Protein AF-A0A8J4DFP3-F1 (afdb_monomer_lite)

Organism: NCBI:txid487172

Foldseek 3Di:
DDPVCVVVVVPDPCPPVQPDWDDDPNKIKTWDWDDDPDPDIDIAMDMDDDCRVVRRVVVVVVVVVCVVPPDPDDDDDDDDPPDDPVNVD

Secondary structure (DSSP, 8-state):
--HHHHHTTTTS---TTTT-EEEETTEEEEEEEEEETTTEEEEEEEEESTTHHHHHHHHHHHHHHHHHHS-SS---PPPPTT--GGG--

Structure (mmCIF, N/CA/C/O backbone):
data_AF-A0A8J4DFP3-F1
#
_entry.id   AF-A0A8J4DFP3-F1
#
loop_
_atom_site.group_PDB
_atom_site.id
_atom_site.type_symbol
_atom_site.label_atom_id
_atom_site.label_alt_id
_atom_site.label_comp_id
_atom_site.label_asym_id
_atom_site.label_entity_id
_atom_site.label_seq_id
_atom_site.pdbx_PDB_ins_code
_atom_site.Cartn_x
_atom_site.Cartn_y
_atom_site.Cartn_z
_atom_site.occupancy
_atom_site.B_iso_or_equiv
_atom_site.auth_seq_id
_atom_site.auth_comp_id
_atom_site.auth_asym_id
_atom_site.auth_atom_id
_atom_site.pdbx_PDB_model_num
ATOM 1 N N . MET A 1 1 ? -12.302 19.515 -10.772 1.00 49.53 1 MET A N 1
ATOM 2 C CA . MET A 1 1 ? -11.507 19.127 -9.582 1.00 49.53 1 MET A CA 1
ATOM 3 C C . MET A 1 1 ? -11.175 20.398 -8.805 1.00 49.53 1 MET A C 1
ATOM 5 O O . MET A 1 1 ? -10.473 21.236 -9.354 1.00 49.53 1 MET A O 1
ATOM 9 N N . SER A 1 2 ? -11.749 20.593 -7.610 1.00 40.84 2 SER A N 1
ATOM 10 C CA . SER A 1 2 ? -11.593 21.833 -6.818 1.00 40.84 2 SER A CA 1
ATOM 11 C C . SER A 1 2 ? -10.206 21.932 -6.160 1.00 40.84 2 SER A C 1
ATOM 13 O O . SER A 1 2 ? -9.583 20.908 -5.868 1.00 40.84 2 SER A O 1
ATOM 15 N N . ALA A 1 3 ? -9.732 23.155 -5.904 1.00 52.31 3 ALA A N 1
ATOM 16 C CA . ALA A 1 3 ? -8.463 23.443 -5.230 1.00 52.31 3 ALA A CA 1
ATOM 17 C C . ALA A 1 3 ? -8.368 22.806 -3.827 1.00 52.31 3 ALA A C 1
ATOM 19 O O . ALA A 1 3 ? -7.280 22.400 -3.409 1.00 52.31 3 ALA A O 1
ATOM 20 N N . ASP A 1 4 ? -9.505 22.619 -3.154 1.00 49.16 4 ASP A N 1
ATOM 21 C CA . ASP A 1 4 ? -9.580 21.999 -1.826 1.00 49.16 4 ASP A CA 1
ATOM 22 C C . ASP A 1 4 ? -9.176 20.521 -1.839 1.00 49.16 4 ASP A C 1
ATOM 24 O O . ASP A 1 4 ? -8.456 20.062 -0.955 1.00 49.16 4 ASP A O 1
ATOM 28 N N . ALA A 1 5 ? -9.527 19.784 -2.899 1.00 44.44 5 ALA A N 1
ATOM 29 C CA . ALA A 1 5 ? -9.155 18.374 -3.045 1.00 44.44 5 ALA A CA 1
ATOM 30 C C . ALA A 1 5 ? -7.637 18.190 -3.221 1.00 44.44 5 ALA A C 1
ATOM 32 O O . ALA A 1 5 ? -7.066 17.185 -2.796 1.00 44.44 5 ALA A O 1
ATOM 33 N N . ARG A 1 6 ? -6.957 19.175 -3.824 1.00 45.59 6 ARG A N 1
ATOM 34 C CA . ARG A 1 6 ? -5.496 19.171 -3.981 1.00 45.59 6 ARG A CA 1
ATOM 35 C C . ARG A 1 6 ? -4.796 19.498 -2.661 1.00 45.59 6 ARG A C 1
ATOM 37 O O . ARG A 1 6 ? -3.795 18.866 -2.341 1.00 45.59 6 ARG A O 1
ATOM 44 N N . LYS A 1 7 ? -5.353 20.427 -1.876 1.00 46.50 7 LYS A N 1
ATOM 45 C CA . LYS A 1 7 ? -4.858 20.783 -0.536 1.00 46.50 7 LYS A CA 1
ATOM 46 C C . LYS A 1 7 ? -5.056 19.648 0.478 1.00 46.50 7 LYS A C 1
ATOM 48 O O . LYS A 1 7 ? -4.212 19.458 1.344 1.00 46.50 7 LYS A O 1
ATOM 53 N N . ALA A 1 8 ? -6.114 18.854 0.310 1.00 56.53 8 ALA A N 1
ATOM 54 C CA . ALA A 1 8 ? -6.396 17.655 1.099 1.00 56.53 8 ALA A CA 1
ATOM 55 C C . ALA A 1 8 ? -5.590 16.408 0.672 1.00 56.53 8 ALA A C 1
ATOM 57 O O . ALA A 1 8 ? -5.763 15.344 1.256 1.00 56.53 8 ALA A O 1
ATOM 58 N N . GLY A 1 9 ? -4.736 16.495 -0.359 1.00 46.59 9 GLY A N 1
ATOM 59 C CA . GLY A 1 9 ? -3.957 15.350 -0.857 1.00 46.59 9 GLY A CA 1
ATOM 60 C C . GLY A 1 9 ? -4.770 14.302 -1.633 1.00 46.59 9 GLY A C 1
ATOM 61 O O . GLY A 1 9 ? -4.212 13.303 -2.071 1.00 46.59 9 GLY A O 1
ATOM 62 N N . ILE A 1 10 ? -6.061 14.549 -1.869 1.00 51.09 10 ILE A N 1
ATOM 63 C CA . ILE A 1 10 ? -7.000 13.631 -2.540 1.00 51.09 10 ILE A CA 1
ATOM 64 C C . ILE A 1 10 ? -6.814 13.650 -4.075 1.00 51.09 10 ILE A C 1
ATOM 66 O O . ILE A 1 10 ? -7.305 12.782 -4.786 1.00 51.09 10 ILE A O 1
ATOM 70 N N . GLY A 1 11 ? -6.081 14.635 -4.610 1.00 45.06 11 GLY A N 1
ATOM 71 C CA . GLY A 1 11 ? -5.900 14.849 -6.052 1.00 45.06 11 GLY A CA 1
ATOM 72 C C . GLY A 1 11 ? -4.470 14.718 -6.581 1.00 45.06 11 GLY A C 1
ATOM 73 O O . GLY A 1 11 ? -4.211 15.147 -7.707 1.00 45.06 11 GLY A O 1
ATOM 74 N N . GLY A 1 12 ? -3.524 14.207 -5.790 1.00 48.22 12 GLY A N 1
ATOM 75 C CA . GLY A 1 12 ? -2.240 13.782 -6.344 1.00 48.22 12 GLY A CA 1
ATOM 76 C C . GLY A 1 12 ? -2.477 12.494 -7.118 1.00 48.22 12 GLY A C 1
ATOM 77 O O . GLY A 1 12 ? -3.075 11.588 -6.549 1.00 48.22 12 GLY A O 1
ATOM 78 N N . LEU A 1 13 ? -2.054 12.418 -8.389 1.00 48.66 13 LEU A N 1
ATOM 79 C CA . LEU A 1 13 ? -1.961 11.152 -9.130 1.00 48.66 13 LEU A CA 1
ATOM 80 C C . LEU A 1 13 ? -1.499 10.083 -8.145 1.00 48.66 13 LEU A C 1
ATOM 82 O O . LEU A 1 13 ? -0.379 10.197 -7.635 1.00 48.66 13 LEU A O 1
ATOM 86 N N . ALA A 1 14 ? -2.383 9.126 -7.831 1.00 54.84 14 ALA A N 1
ATOM 87 C CA . ALA A 1 14 ? -2.023 7.995 -6.997 1.00 54.84 14 ALA A CA 1
ATOM 88 C C . ALA A 1 14 ? -0.713 7.484 -7.579 1.00 54.84 14 ALA A C 1
ATOM 90 O O . ALA A 1 14 ? -0.629 7.216 -8.785 1.00 54.84 14 ALA A O 1
ATOM 91 N N . LEU A 1 15 ? 0.353 7.510 -6.775 1.00 61.03 15 LEU A N 1
ATOM 92 C CA . LEU A 1 15 ? 1.635 7.025 -7.255 1.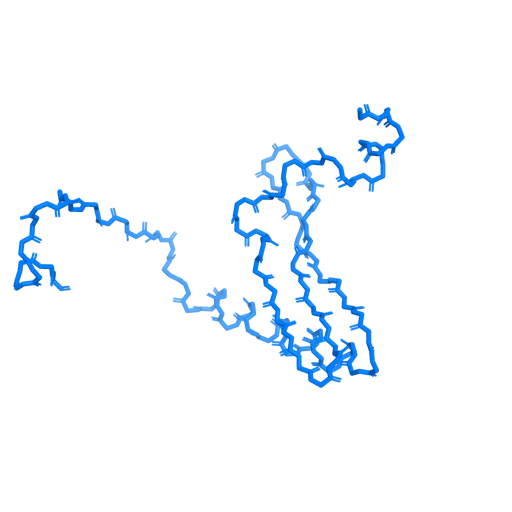00 61.03 15 LEU A CA 1
ATOM 93 C C . LEU A 1 15 ? 1.360 5.636 -7.814 1.00 61.03 15 LEU A C 1
ATOM 95 O O . LEU A 1 15 ? 0.635 4.868 -7.189 1.00 61.03 15 LEU A O 1
ATOM 99 N N . ARG A 1 16 ? 1.868 5.335 -9.010 1.00 61.22 16 ARG A N 1
ATOM 100 C CA . ARG A 1 16 ? 1.480 4.112 -9.732 1.00 61.22 16 ARG A CA 1
ATOM 101 C C . ARG A 1 16 ? 1.688 2.838 -8.895 1.00 61.22 16 ARG A C 1
ATOM 103 O O . ARG A 1 16 ? 1.027 1.842 -9.135 1.00 61.22 16 ARG A O 1
ATOM 110 N N . TRP A 1 17 ? 2.568 2.907 -7.893 1.00 65.44 17 TRP A N 1
ATOM 111 C CA . TRP A 1 17 ? 2.834 1.867 -6.900 1.00 65.44 17 TRP A CA 1
ATOM 112 C C . TRP A 1 17 ? 1.992 1.962 -5.607 1.00 65.44 17 TRP A C 1
ATOM 114 O O . TRP A 1 17 ? 1.829 0.963 -4.919 1.00 65.44 17 TRP A O 1
ATOM 124 N N . ALA A 1 18 ? 1.438 3.128 -5.259 1.00 62.00 18 ALA A N 1
ATOM 125 C CA . ALA A 1 18 ? 0.628 3.344 -4.051 1.00 62.00 18 ALA A CA 1
ATOM 126 C C . ALA A 1 18 ? -0.808 2.797 -4.172 1.00 62.00 18 ALA A C 1
ATOM 128 O O . ALA A 1 18 ? -1.561 2.824 -3.206 1.00 62.00 18 ALA A O 1
ATOM 129 N N . GLY A 1 19 ? -1.188 2.267 -5.340 1.00 61.12 19 GLY A N 1
ATOM 130 C CA . GLY A 1 19 ? -2.442 1.531 -5.526 1.00 61.12 19 GLY A CA 1
ATOM 131 C C . GLY A 1 19 ? -2.446 0.130 -4.903 1.00 61.12 19 GLY A C 1
ATOM 132 O O . GLY A 1 19 ? -3.467 -0.548 -4.964 1.00 61.12 19 GLY A O 1
ATOM 133 N N . ALA A 1 20 ? -1.329 -0.324 -4.324 1.00 69.00 20 ALA A N 1
ATOM 134 C CA . ALA A 1 20 ? -1.283 -1.595 -3.615 1.00 69.00 20 ALA A CA 1
ATOM 135 C C . ALA A 1 20 ? -2.162 -1.532 -2.355 1.00 69.00 20 ALA A C 1
ATOM 137 O O . ALA A 1 20 ? -1.909 -0.746 -1.436 1.00 69.00 20 ALA A O 1
ATOM 138 N N . SER A 1 21 ? -3.191 -2.378 -2.322 1.00 81.44 21 SER A N 1
ATOM 139 C CA . SER A 1 21 ? -4.112 -2.508 -1.197 1.00 81.44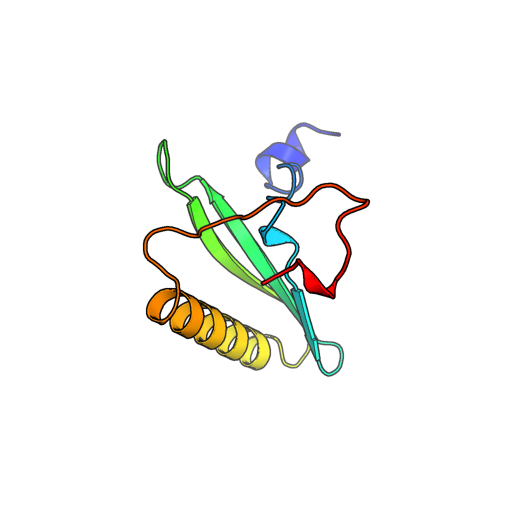 21 SER A CA 1
ATOM 140 C C . SER A 1 21 ? -4.244 -3.959 -0.752 1.00 81.44 21 SER A C 1
ATOM 142 O O . SER A 1 21 ? -4.311 -4.862 -1.584 1.00 81.44 21 SER A O 1
ATOM 144 N N . LEU A 1 22 ? -4.349 -4.168 0.555 1.00 83.50 22 LEU A N 1
ATOM 145 C CA . LEU A 1 22 ? -4.692 -5.440 1.172 1.00 83.50 22 LEU A CA 1
ATOM 146 C C . LEU A 1 22 ? -6.136 -5.370 1.671 1.00 83.50 22 LEU A C 1
ATOM 148 O O . LEU A 1 22 ? -6.527 -4.376 2.279 1.00 83.50 22 LEU A O 1
ATOM 152 N N . SER A 1 23 ? -6.919 -6.422 1.445 1.00 87.38 23 SER A N 1
ATOM 153 C CA . SER A 1 23 ? -8.270 -6.532 1.999 1.00 87.38 23 SER A CA 1
ATOM 154 C C . SER A 1 23 ? -8.472 -7.881 2.680 1.00 87.38 23 SER A C 1
ATOM 156 O O . SER A 1 23 ? -7.973 -8.892 2.190 1.00 87.38 23 SER A O 1
ATOM 158 N N . ASP A 1 24 ? -9.153 -7.879 3.824 1.00 88.00 24 ASP A N 1
ATOM 159 C CA . ASP A 1 24 ? -9.486 -9.075 4.604 1.00 88.00 24 ASP A CA 1
ATOM 160 C C . ASP A 1 24 ? -10.712 -8.795 5.489 1.00 88.00 24 ASP A C 1
ATOM 162 O O . ASP A 1 24 ? -10.752 -7.775 6.176 1.00 88.00 24 ASP A O 1
ATOM 166 N N . GLY A 1 25 ? -11.722 -9.669 5.465 1.00 84.56 25 GLY A N 1
ATOM 167 C CA . GLY A 1 25 ? -12.867 -9.608 6.387 1.00 84.56 25 GLY A CA 1
ATOM 168 C C . GLY A 1 25 ? -13.624 -8.270 6.436 1.00 84.56 25 GLY A C 1
ATOM 169 O O . GLY A 1 25 ? -14.053 -7.847 7.505 1.00 84.56 25 GLY A O 1
ATOM 170 N N . GLY A 1 26 ? -13.745 -7.554 5.312 1.00 90.12 26 GLY A N 1
ATOM 171 C CA . GLY A 1 26 ? -14.370 -6.220 5.268 1.00 90.12 26 GLY A CA 1
ATOM 172 C C . GLY A 1 26 ? -13.464 -5.076 5.743 1.00 90.12 26 GLY A C 1
ATOM 173 O O . GLY A 1 26 ? -13.911 -3.938 5.868 1.00 90.12 26 GLY A O 1
ATOM 174 N N . THR A 1 27 ? -12.189 -5.368 5.985 1.00 91.31 27 THR A N 1
ATOM 175 C CA . THR A 1 27 ? -11.143 -4.384 6.249 1.00 91.31 27 THR A CA 1
ATOM 176 C C . THR A 1 27 ? -10.321 -4.164 4.986 1.00 91.31 27 THR A C 1
ATOM 178 O O . THR A 1 27 ? -9.971 -5.116 4.295 1.00 91.31 27 THR A O 1
ATOM 181 N N . LEU A 1 28 ? -9.999 -2.909 4.693 1.00 90.62 28 LEU A N 1
ATOM 182 C CA . LEU A 1 28 ? -9.156 -2.482 3.581 1.00 90.62 28 LEU A CA 1
ATOM 183 C C . LEU A 1 28 ? -7.987 -1.677 4.141 1.00 90.62 28 LEU A C 1
ATOM 185 O O . LEU A 1 28 ? -8.205 -0.769 4.935 1.00 90.62 28 LEU A O 1
ATOM 189 N N . ALA A 1 29 ? -6.769 -1.969 3.703 1.00 90.94 29 ALA A N 1
ATOM 190 C CA . ALA A 1 29 ? -5.578 -1.182 3.989 1.00 90.94 29 ALA A CA 1
ATOM 191 C C . ALA A 1 29 ? -4.853 -0.851 2.685 1.00 90.94 29 ALA A C 1
ATOM 193 O O . ALA A 1 29 ? -4.735 -1.706 1.811 1.00 90.94 29 ALA A O 1
ATOM 194 N N . TYR A 1 30 ? -4.356 0.371 2.542 1.00 85.81 30 TYR A N 1
ATOM 195 C CA . TYR A 1 30 ? -3.616 0.804 1.360 1.00 85.81 30 TYR A CA 1
ATOM 196 C C . TYR A 1 30 ? -2.457 1.722 1.733 1.00 85.81 30 TYR A C 1
ATOM 198 O O . TYR A 1 30 ? -2.435 2.337 2.805 1.00 85.81 30 TYR A O 1
ATOM 206 N N . ILE A 1 31 ? -1.484 1.808 0.828 1.00 87.69 31 ILE A N 1
ATOM 207 C CA . ILE A 1 31 ? -0.324 2.670 1.012 1.00 87.69 31 ILE A CA 1
ATOM 208 C C . ILE A 1 31 ? -0.680 4.105 0.622 1.00 87.69 31 ILE A C 1
ATOM 210 O O . ILE A 1 31 ? -1.133 4.382 -0.486 1.00 87.69 31 ILE A O 1
ATOM 214 N N . ALA A 1 32 ? -0.422 5.038 1.528 1.00 85.69 32 ALA A N 1
ATOM 215 C CA . ALA A 1 32 ? -0.448 6.464 1.257 1.00 85.69 32 ALA A CA 1
ATOM 216 C C . ALA A 1 32 ? 0.985 6.997 1.184 1.00 85.69 32 ALA A C 1
ATOM 218 O O . ALA A 1 32 ? 1.896 6.492 1.839 1.00 85.69 32 ALA A O 1
ATOM 219 N N . ALA A 1 33 ? 1.193 8.047 0.399 1.00 85.12 33 ALA A N 1
ATOM 220 C CA . ALA A 1 33 ? 2.487 8.699 0.312 1.00 85.12 33 ALA A CA 1
ATOM 221 C C . ALA A 1 33 ? 2.314 10.211 0.290 1.00 85.12 33 ALA A C 1
ATOM 223 O O . ALA A 1 33 ? 1.460 10.738 -0.426 1.00 85.12 33 ALA A O 1
ATOM 224 N N . ARG A 1 34 ? 3.171 10.915 1.026 1.00 82.94 34 ARG A N 1
ATOM 225 C CA . ARG A 1 34 ? 3.258 12.377 0.983 1.00 82.94 34 ARG A CA 1
ATOM 226 C C . ARG A 1 34 ? 4.683 12.815 0.698 1.00 82.94 34 ARG A C 1
ATOM 228 O O . ARG A 1 34 ? 5.631 12.087 0.980 1.00 82.94 34 ARG A O 1
ATOM 235 N N . SER A 1 35 ? 4.842 13.998 0.117 1.00 85.25 35 SER A N 1
ATOM 236 C CA . SER A 1 35 ? 6.168 14.586 -0.083 1.00 85.25 35 SER A CA 1
ATOM 237 C C . SER A 1 35 ? 6.884 14.752 1.256 1.00 85.25 35 SER A C 1
ATOM 239 O O . SER A 1 35 ? 6.286 15.216 2.225 1.00 85.25 35 SER A O 1
ATOM 241 N N . TYR A 1 36 ? 8.163 14.395 1.289 1.00 87.31 36 TYR A N 1
ATOM 242 C CA . TYR A 1 36 ? 9.042 14.567 2.438 1.00 87.31 36 TYR A CA 1
ATOM 243 C C . TYR A 1 36 ? 10.354 15.156 1.926 1.00 87.31 36 TYR A C 1
ATOM 245 O O . TYR A 1 36 ? 11.258 14.429 1.530 1.00 87.31 36 TYR A O 1
ATOM 253 N N . GLY A 1 37 ? 10.428 16.482 1.829 1.00 87.69 37 GLY A N 1
ATOM 254 C CA . GLY A 1 37 ? 11.541 17.163 1.165 1.00 87.69 37 GLY A CA 1
ATOM 255 C C . GLY A 1 37 ? 11.478 17.114 -0.375 1.00 87.69 37 GLY A C 1
ATOM 256 O O . GLY A 1 37 ? 10.440 16.771 -0.945 1.00 87.69 37 GLY A O 1
ATOM 257 N N . PRO A 1 38 ? 12.572 17.497 -1.062 1.00 85.31 38 PRO A N 1
ATOM 258 C CA . PRO A 1 38 ? 12.563 17.753 -2.507 1.00 85.31 38 PRO A CA 1
ATOM 259 C C . PRO A 1 38 ? 12.583 16.488 -3.377 1.00 85.31 38 PRO A C 1
ATOM 261 O O . PRO A 1 38 ? 12.106 16.523 -4.508 1.00 85.31 38 PRO A O 1
ATOM 264 N N . VAL A 1 39 ? 13.129 15.378 -2.871 1.00 83.75 39 VAL A N 1
ATOM 265 C CA . VAL A 1 39 ? 13.343 14.142 -3.655 1.00 83.75 39 VAL A CA 1
ATOM 266 C C . VAL A 1 39 ? 12.763 12.886 -3.003 1.00 83.75 39 VAL A C 1
ATOM 268 O O . VAL A 1 39 ? 12.710 11.833 -3.634 1.00 83.75 39 VAL A O 1
ATOM 271 N N . SER A 1 40 ? 12.303 12.986 -1.757 1.00 83.88 40 SER A N 1
ATOM 272 C CA . SER A 1 40 ? 11.801 11.859 -0.972 1.00 83.88 40 SER A CA 1
ATOM 273 C C . SER A 1 40 ? 10.305 11.967 -0.694 1.00 83.88 40 SER A C 1
ATOM 275 O O . SER A 1 40 ? 9.682 13.030 -0.775 1.00 83.88 40 SER A O 1
ATOM 277 N N . ARG A 1 41 ? 9.714 10.817 -0.376 1.00 85.19 41 ARG A N 1
ATOM 278 C CA . ARG A 1 41 ? 8.337 10.702 0.089 1.00 85.19 41 ARG A CA 1
ATOM 279 C C . ARG A 1 41 ? 8.309 9.896 1.371 1.00 85.19 41 ARG A C 1
ATOM 281 O O . ARG A 1 41 ? 9.015 8.901 1.490 1.00 85.19 41 ARG A O 1
ATOM 288 N N . GLU A 1 42 ? 7.476 10.334 2.295 1.00 86.19 42 GLU A N 1
ATOM 289 C CA . GLU A 1 42 ? 7.110 9.546 3.459 1.00 86.19 42 GLU A CA 1
ATOM 290 C C . GLU A 1 42 ? 5.994 8.589 3.054 1.00 86.19 42 GLU A C 1
ATOM 292 O O . GLU A 1 42 ? 5.045 8.986 2.367 1.00 86.19 42 GLU A O 1
ATOM 297 N N . ILE A 1 43 ? 6.137 7.334 3.470 1.00 86.31 43 ILE A N 1
ATOM 298 C CA . ILE A 1 43 ? 5.173 6.266 3.229 1.00 86.31 43 ILE A CA 1
ATOM 299 C C . ILE A 1 43 ? 4.380 6.053 4.514 1.00 86.31 43 ILE A C 1
ATOM 301 O O . ILE A 1 43 ? 4.960 5.895 5.585 1.00 86.31 43 ILE A O 1
ATOM 305 N N . GLY A 1 44 ? 3.057 6.042 4.394 1.00 87.44 44 GLY A N 1
ATOM 306 C CA . GLY A 1 44 ? 2.128 5.715 5.467 1.00 87.44 44 GLY A CA 1
ATOM 307 C C . GLY A 1 44 ? 1.133 4.650 5.024 1.00 87.44 44 GLY A C 1
ATOM 308 O O . GLY A 1 44 ? 1.041 4.309 3.845 1.00 87.44 44 GLY A O 1
ATOM 309 N N . ILE A 1 45 ? 0.364 4.136 5.975 1.00 90.19 45 ILE A N 1
ATOM 310 C CA . ILE A 1 45 ? -0.700 3.164 5.723 1.00 90.19 45 ILE A CA 1
ATOM 311 C C . ILE A 1 45 ? -2.006 3.757 6.223 1.00 90.19 45 ILE A C 1
ATOM 313 O O . ILE A 1 45 ? -2.069 4.286 7.333 1.00 90.19 45 ILE A O 1
ATOM 317 N N . VAL A 1 46 ? -3.045 3.653 5.402 1.00 90.00 46 VAL A N 1
ATOM 318 C CA . VAL A 1 46 ? -4.413 3.987 5.791 1.00 90.00 46 VAL A CA 1
ATOM 319 C C . VAL A 1 46 ? -5.222 2.703 5.773 1.00 90.00 46 VAL A C 1
ATOM 321 O O . VAL A 1 46 ? -5.195 1.976 4.782 1.00 90.00 46 VAL A O 1
ATOM 324 N N . ALA A 1 47 ? -5.926 2.421 6.868 1.00 92.38 47 ALA A N 1
ATOM 325 C CA . ALA A 1 47 ? -6.774 1.246 6.986 1.00 92.38 47 ALA A CA 1
ATOM 326 C C . ALA A 1 47 ? -8.171 1.603 7.498 1.00 92.38 47 ALA A C 1
ATOM 328 O O . ALA A 1 47 ? -8.334 2.432 8.394 1.00 92.38 47 ALA A O 1
ATOM 329 N N . HIS A 1 48 ? -9.173 0.931 6.944 1.00 92.81 48 HIS A N 1
ATOM 330 C CA . HIS A 1 48 ? -10.583 1.077 7.275 1.00 92.81 48 HIS A CA 1
ATOM 331 C C . HIS A 1 48 ? -11.191 -0.292 7.550 1.00 92.81 48 HIS A C 1
ATOM 333 O O . HIS A 1 48 ? -10.872 -1.249 6.851 1.00 92.81 48 HIS A O 1
ATOM 339 N N . GLY A 1 49 ? -12.088 -0.369 8.530 1.00 93.56 49 GLY A N 1
ATOM 340 C CA . GLY A 1 49 ? -12.795 -1.597 8.891 1.00 93.56 49 GLY A CA 1
ATOM 341 C C . GLY A 1 49 ? -12.441 -2.126 10.284 1.00 93.56 49 GLY A C 1
ATOM 342 O O . GLY A 1 49 ? -11.572 -1.565 10.968 1.00 93.56 49 GLY A O 1
ATOM 343 N N . PRO A 1 50 ? -13.140 -3.187 10.718 1.00 95.06 50 PRO A N 1
ATOM 344 C CA . PRO A 1 50 ? -13.076 -3.704 12.085 1.00 95.06 50 PRO A CA 1
ATOM 345 C C . PRO A 1 50 ? -11.676 -4.200 12.479 1.00 95.06 50 PRO A C 1
ATOM 347 O O . PRO A 1 50 ? -11.259 -3.991 13.615 1.00 95.06 50 PRO A O 1
ATOM 350 N N . ASP A 1 51 ? -10.907 -4.738 11.527 1.00 94.44 51 ASP A N 1
ATOM 351 C CA . ASP A 1 51 ? -9.557 -5.269 11.753 1.00 94.44 51 ASP A CA 1
ATOM 352 C C . ASP A 1 51 ? -8.448 -4.308 11.287 1.00 94.44 51 ASP A C 1
ATOM 354 O O . ASP A 1 51 ? -7.305 -4.718 11.066 1.00 94.44 51 ASP A O 1
ATOM 358 N N . SER A 1 52 ? -8.754 -3.018 11.115 1.00 92.88 52 SER A N 1
ATOM 359 C CA . SER A 1 52 ? -7.833 -2.015 10.546 1.00 92.88 52 SER A CA 1
ATOM 360 C C . SER A 1 52 ? -6.443 -2.021 11.185 1.00 92.88 52 SER A C 1
ATOM 362 O O . SER A 1 52 ? -5.439 -1.960 10.475 1.00 92.88 52 SER A O 1
ATOM 364 N N . ARG A 1 53 ? -6.355 -2.175 12.511 1.00 94.19 53 ARG A N 1
ATOM 365 C CA . ARG A 1 53 ? -5.074 -2.275 13.223 1.00 94.19 53 ARG A CA 1
ATOM 366 C C . ARG A 1 53 ? -4.287 -3.527 12.832 1.00 94.19 53 ARG A C 1
ATOM 368 O O . ARG A 1 53 ? -3.100 -3.415 12.544 1.00 94.19 53 ARG A O 1
ATOM 375 N N . ARG A 1 54 ? -4.940 -4.695 12.780 1.00 94.38 54 ARG A N 1
ATOM 376 C CA . ARG A 1 54 ? -4.313 -5.970 12.386 1.00 94.38 54 ARG A CA 1
ATOM 377 C C . ARG A 1 54 ? -3.774 -5.883 10.961 1.00 94.38 54 ARG A C 1
ATOM 379 O O . ARG A 1 54 ? -2.631 -6.258 10.710 1.00 94.38 54 ARG A O 1
ATOM 386 N N . LEU A 1 55 ? -4.581 -5.348 10.047 1.00 93.31 55 LEU A N 1
ATOM 387 C CA . LEU A 1 55 ? -4.205 -5.2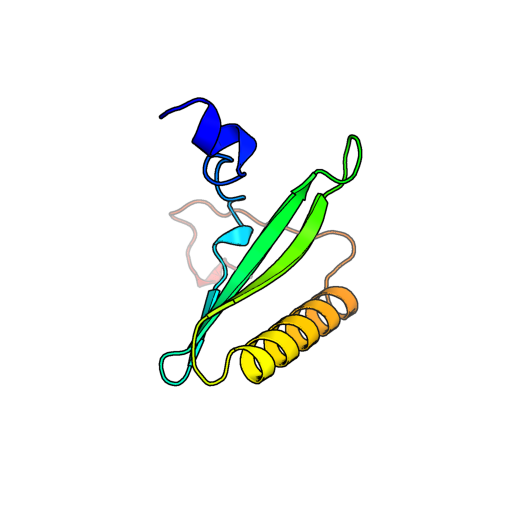08 8.643 1.00 93.31 55 LEU A CA 1
ATOM 388 C C . LEU A 1 55 ? -3.101 -4.1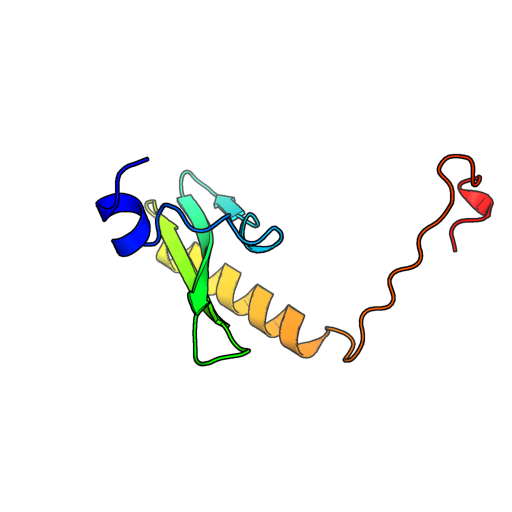58 8.441 1.00 93.31 55 LEU A C 1
ATOM 390 O O . LEU A 1 55 ? -2.21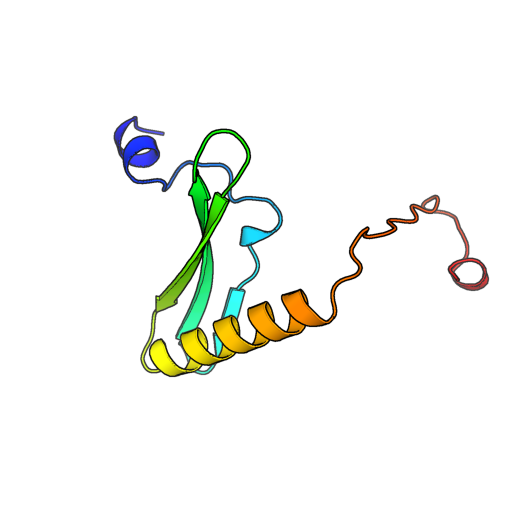5 -4.364 7.617 1.00 93.31 55 LEU A O 1
ATOM 394 N N . THR A 1 56 ? -3.105 -3.085 9.240 1.00 93.38 56 THR A N 1
ATOM 395 C CA . THR A 1 56 ? -2.022 -2.087 9.265 1.00 93.38 56 THR A CA 1
ATOM 396 C C . THR A 1 56 ? -0.708 -2.712 9.713 1.00 93.38 56 THR A C 1
ATOM 398 O O . THR A 1 56 ? 0.277 -2.582 8.997 1.00 93.38 56 THR A O 1
ATOM 401 N N . THR A 1 57 ? -0.684 -3.420 10.849 1.00 94.00 57 THR A N 1
ATOM 402 C CA . THR A 1 57 ? 0.525 -4.106 11.336 1.00 94.00 57 THR A CA 1
ATOM 403 C C . THR A 1 57 ? 1.062 -5.067 10.283 1.00 94.00 57 THR A C 1
ATOM 405 O O . THR A 1 57 ? 2.215 -4.950 9.891 1.00 94.00 57 THR A O 1
ATOM 408 N N . ARG A 1 58 ? 0.195 -5.912 9.715 1.00 92.25 58 ARG A N 1
ATOM 409 C CA . ARG A 1 58 ? 0.590 -6.841 8.652 1.00 92.25 58 ARG A CA 1
ATOM 410 C C . ARG A 1 58 ? 1.200 -6.132 7.441 1.00 92.25 58 ARG A C 1
ATOM 412 O O . ARG A 1 58 ? 2.158 -6.629 6.861 1.00 92.25 58 ARG A O 1
ATOM 419 N N . LEU A 1 59 ? 0.639 -4.997 7.027 1.00 89.56 59 LEU A N 1
ATOM 420 C CA . LEU A 1 59 ? 1.159 -4.252 5.883 1.00 89.56 59 LEU A CA 1
ATOM 421 C C . LEU A 1 59 ? 2.490 -3.546 6.209 1.00 89.56 59 LEU A C 1
ATOM 423 O O . LEU A 1 59 ? 3.340 -3.448 5.327 1.00 89.56 59 LEU A O 1
ATOM 427 N N . VAL A 1 60 ? 2.707 -3.111 7.459 1.00 91.50 60 VAL A N 1
ATOM 428 C CA . VAL A 1 60 ? 4.021 -2.631 7.933 1.00 91.50 60 VAL A CA 1
ATOM 429 C C . VAL A 1 60 ? 5.055 -3.750 7.864 1.00 91.50 60 VAL A C 1
ATOM 431 O O . VAL A 1 60 ? 6.125 -3.525 7.304 1.00 91.50 60 VAL A O 1
ATOM 434 N N . ASP A 1 61 ? 4.729 -4.936 8.377 1.00 92.50 61 ASP A N 1
ATOM 435 C CA . ASP A 1 61 ? 5.646 -6.081 8.394 1.00 92.50 61 ASP A CA 1
ATOM 436 C C . ASP A 1 61 ? 6.073 -6.447 6.962 1.00 92.50 61 ASP A C 1
ATOM 438 O O . ASP A 1 61 ? 7.261 -6.514 6.657 1.00 92.50 61 ASP A O 1
ATOM 442 N N . LEU A 1 62 ? 5.115 -6.527 6.030 1.00 89.12 62 LEU A N 1
ATOM 443 C CA . LEU A 1 62 ? 5.398 -6.777 4.610 1.00 89.12 62 LEU A CA 1
ATOM 444 C C . LEU A 1 62 ? 6.293 -5.702 3.973 1.00 89.12 62 LEU A C 1
ATOM 446 O O . LEU A 1 62 ? 7.141 -6.015 3.135 1.00 89.12 62 LEU A O 1
ATOM 450 N N . LEU A 1 63 ? 6.116 -4.429 4.341 1.00 86.69 63 LEU A N 1
ATOM 451 C CA . LEU A 1 63 ? 6.972 -3.343 3.856 1.00 86.69 63 LEU A CA 1
ATOM 452 C C . LEU A 1 63 ? 8.390 -3.428 4.429 1.00 86.69 63 LEU A C 1
ATOM 454 O O . LEU A 1 63 ? 9.346 -3.110 3.720 1.00 86.69 63 LEU A O 1
ATOM 458 N N . GLN A 1 64 ? 8.537 -3.847 5.686 1.00 89.62 64 GLN A N 1
ATOM 459 C CA . GLN A 1 64 ? 9.839 -4.055 6.319 1.00 89.62 64 GLN A CA 1
ATOM 460 C C . GLN A 1 64 ? 10.576 -5.237 5.688 1.00 89.62 64 GLN A C 1
ATOM 462 O O . GLN A 1 64 ? 11.743 -5.087 5.320 1.00 89.62 64 GLN A O 1
ATOM 467 N N . ASP A 1 65 ? 9.882 -6.353 5.467 1.00 89.75 65 ASP A N 1
ATOM 468 C CA . ASP A 1 65 ? 10.420 -7.527 4.777 1.00 89.75 65 ASP A CA 1
ATOM 469 C C . ASP A 1 65 ? 10.859 -7.172 3.356 1.00 89.75 65 ASP A C 1
ATOM 471 O O . ASP A 1 65 ? 11.987 -7.458 2.949 1.00 89.75 65 ASP A O 1
ATOM 475 N N . TRP A 1 66 ? 10.010 -6.458 2.609 1.00 85.38 66 TRP A N 1
ATOM 476 C CA . TRP A 1 66 ? 10.382 -5.949 1.292 1.00 85.38 66 TRP A CA 1
ATOM 477 C C . TRP A 1 66 ? 11.613 -5.046 1.368 1.00 85.38 66 TRP A C 1
ATOM 479 O O . TRP A 1 66 ? 12.518 -5.178 0.548 1.00 85.38 66 TRP A O 1
ATOM 489 N N . ASN A 1 67 ? 11.689 -4.144 2.349 1.00 85.50 67 ASN A N 1
ATOM 490 C CA . ASN A 1 67 ? 12.844 -3.268 2.505 1.00 85.50 67 ASN A CA 1
ATOM 491 C C . ASN A 1 67 ? 14.138 -4.032 2.826 1.00 85.50 67 ASN A C 1
ATOM 493 O O . ASN A 1 67 ? 15.212 -3.582 2.432 1.00 85.50 67 ASN A O 1
ATOM 497 N N . HIS A 1 68 ? 14.038 -5.170 3.511 1.00 87.88 68 HIS A N 1
ATOM 498 C CA . HIS A 1 68 ? 15.178 -6.024 3.823 1.00 87.88 68 HIS A CA 1
ATOM 499 C C . HIS A 1 68 ? 15.650 -6.839 2.610 1.00 87.88 68 HIS A C 1
ATOM 501 O O . HIS A 1 68 ? 16.850 -6.963 2.380 1.00 87.88 68 HIS A O 1
ATOM 507 N N . ILE A 1 69 ? 14.712 -7.375 1.826 1.00 88.00 69 ILE A N 1
ATOM 508 C CA . ILE A 1 69 ? 15.004 -8.329 0.744 1.00 88.00 69 ILE A CA 1
ATOM 509 C C . ILE A 1 69 ? 15.235 -7.624 -0.602 1.00 88.00 69 ILE A C 1
ATOM 511 O O . ILE A 1 69 ? 15.882 -8.176 -1.495 1.00 88.00 69 ILE A O 1
ATOM 515 N N . ARG A 1 70 ? 14.710 -6.405 -0.786 1.00 81.69 70 ARG A N 1
ATOM 516 C CA . ARG A 1 70 ? 14.781 -5.696 -2.071 1.00 81.69 70 ARG A CA 1
ATOM 517 C C . ARG A 1 70 ? 16.231 -5.540 -2.547 1.00 81.69 70 ARG A C 1
ATOM 519 O O . ARG A 1 70 ? 17.093 -5.096 -1.784 1.00 81.69 70 ARG A O 1
ATOM 526 N N . PRO A 1 71 ? 16.508 -5.793 -3.836 1.00 77.44 71 PRO A N 1
ATOM 527 C CA . PRO A 1 71 ? 17.812 -5.480 -4.387 1.00 77.44 71 PRO A CA 1
ATOM 528 C C . PRO A 1 71 ? 18.039 -3.964 -4.335 1.00 77.44 71 PRO A C 1
ATOM 530 O O . PRO A 1 71 ? 17.134 -3.171 -4.614 1.00 77.44 71 PRO A O 1
ATOM 533 N N . ALA A 1 72 ? 19.275 -3.552 -4.037 1.00 76.88 72 ALA A N 1
ATOM 534 C CA . ALA A 1 72 ? 19.664 -2.138 -4.036 1.00 76.88 72 ALA A CA 1
ATOM 535 C C . ALA A 1 72 ? 19.413 -1.460 -5.397 1.00 76.88 72 ALA A C 1
ATOM 537 O O . ALA A 1 72 ? 19.201 -0.249 -5.470 1.00 76.88 72 ALA A O 1
ATOM 538 N N . ARG A 1 73 ? 19.420 -2.247 -6.481 1.00 77.06 73 ARG A N 1
ATOM 539 C CA . ARG A 1 73 ? 19.066 -1.823 -7.835 1.00 77.06 73 ARG A CA 1
ATOM 540 C C . ARG A 1 73 ? 18.105 -2.844 -8.448 1.00 77.06 73 ARG A C 1
ATOM 542 O O . ARG A 1 73 ? 18.543 -3.956 -8.735 1.00 77.06 73 ARG A O 1
ATOM 549 N N . PRO A 1 74 ? 16.818 -2.508 -8.642 1.00 72.06 74 PRO A N 1
ATOM 550 C CA . PRO A 1 74 ? 15.917 -3.382 -9.378 1.00 72.06 74 PRO A CA 1
ATOM 551 C C . PRO A 1 74 ? 16.368 -3.453 -10.841 1.00 72.06 74 PRO A C 1
ATOM 553 O O . PRO A 1 74 ? 16.604 -2.420 -11.469 1.00 72.06 74 PRO A O 1
ATOM 556 N N . ILE A 1 75 ? 16.493 -4.666 -11.374 1.00 78.06 75 ILE A N 1
ATOM 557 C CA . ILE A 1 75 ? 16.732 -4.896 -12.799 1.00 78.06 75 ILE A CA 1
ATOM 558 C C . ILE A 1 75 ? 15.365 -5.133 -13.438 1.00 78.06 75 ILE A C 1
ATOM 560 O O . ILE A 1 75 ? 14.641 -6.036 -13.027 1.00 78.06 75 ILE A O 1
ATOM 564 N N . ILE A 1 76 ? 14.996 -4.292 -14.403 1.00 77.56 76 ILE A N 1
ATOM 565 C CA . ILE A 1 76 ? 13.787 -4.471 -15.211 1.00 77.56 76 ILE A CA 1
ATOM 566 C C . ILE A 1 76 ? 14.244 -4.914 -16.597 1.00 77.56 76 ILE A C 1
ATOM 568 O O . ILE A 1 76 ? 14.831 -4.117 -17.330 1.00 77.56 76 ILE A O 1
ATOM 572 N N . THR A 1 77 ? 13.967 -6.167 -16.951 1.00 81.12 77 THR A N 1
ATOM 573 C CA . THR A 1 77 ? 14.179 -6.683 -18.307 1.00 81.12 77 THR A CA 1
ATOM 574 C C . THR A 1 77 ? 12.861 -6.591 -19.065 1.00 81.12 77 THR A C 1
ATOM 576 O O . THR A 1 77 ? 11.866 -7.188 -18.663 1.00 81.12 77 THR A O 1
ATOM 579 N N . ALA A 1 78 ? 12.830 -5.800 -20.135 1.00 85.19 78 ALA A N 1
ATOM 580 C CA . ALA A 1 78 ? 11.674 -5.704 -21.015 1.00 85.19 78 ALA A CA 1
ATOM 581 C C . ALA A 1 78 ? 11.917 -6.566 -22.256 1.00 85.19 78 ALA A C 1
ATOM 583 O O . ALA A 1 78 ? 12.916 -6.380 -22.951 1.00 85.19 78 ALA A O 1
ATOM 584 N N . HIS A 1 79 ? 10.994 -7.480 -22.533 1.00 82.88 79 HIS A N 1
ATOM 585 C CA . HIS A 1 79 ? 11.012 -8.314 -23.731 1.00 82.88 79 HIS A CA 1
ATOM 586 C C . HIS A 1 79 ? 9.985 -7.798 -24.741 1.00 82.88 79 HIS A C 1
ATOM 588 O O . HIS A 1 79 ? 9.013 -7.128 -24.380 1.00 82.88 79 HIS A O 1
ATOM 594 N N . HIS A 1 80 ? 10.212 -8.081 -26.023 1.00 88.12 80 HIS A N 1
ATOM 595 C CA . HIS A 1 80 ? 9.232 -7.763 -27.053 1.00 88.12 80 HIS A CA 1
ATOM 596 C C . HIS A 1 80 ? 7.980 -8.628 -26.847 1.00 88.12 80 HIS A C 1
ATOM 598 O O . HIS A 1 80 ? 8.08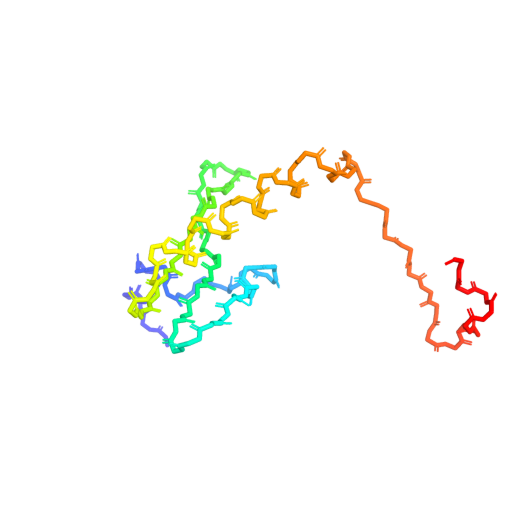3 -9.775 -26.428 1.00 88.12 80 HIS A O 1
ATOM 604 N N . ALA A 1 81 ? 6.794 -8.113 -27.183 1.00 88.12 81 ALA A N 1
ATOM 605 C CA . ALA A 1 81 ? 5.534 -8.834 -26.959 1.00 88.12 81 ALA A CA 1
ATOM 606 C C . ALA A 1 81 ? 5.449 -10.190 -27.695 1.00 88.12 81 ALA A C 1
ATOM 608 O O . ALA A 1 81 ? 4.638 -11.031 -27.332 1.00 88.12 81 ALA A O 1
ATOM 609 N N . GLY A 1 82 ? 6.270 -10.391 -28.732 1.00 91.19 82 GLY A N 1
ATOM 610 C CA . GLY A 1 82 ? 6.383 -11.654 -29.469 1.00 91.19 82 GLY A CA 1
ATOM 611 C C . GLY A 1 82 ? 7.519 -12.574 -29.011 1.00 91.19 82 GLY A C 1
ATOM 612 O O . GLY A 1 82 ? 7.811 -13.530 -29.721 1.00 91.19 82 GLY A O 1
ATOM 613 N N . THR A 1 83 ? 8.209 -12.270 -27.907 1.00 89.19 83 THR A N 1
ATOM 614 C CA . THR A 1 83 ? 9.251 -13.152 -27.364 1.00 89.19 83 THR A CA 1
ATOM 615 C C . THR A 1 83 ? 8.594 -14.427 -26.818 1.00 89.19 83 THR A C 1
ATOM 617 O O . THR A 1 83 ? 7.715 -14.309 -25.966 1.00 89.19 83 THR A O 1
ATOM 620 N N . PRO A 1 84 ? 8.974 -15.626 -27.301 1.00 92.00 84 PRO A N 1
ATOM 621 C CA . PRO A 1 84 ? 8.471 -16.887 -26.763 1.00 92.00 84 PRO A CA 1
ATOM 622 C C . PRO A 1 84 ? 8.795 -17.038 -25.274 1.00 92.00 84 PRO A C 1
ATOM 624 O O . PRO A 1 84 ? 9.891 -16.686 -24.848 1.00 92.00 84 PRO A O 1
ATOM 627 N N . ASP A 1 85 ? 7.887 -17.637 -24.501 1.00 83.81 85 ASP A N 1
ATOM 628 C CA . ASP A 1 85 ? 8.071 -17.838 -23.054 1.00 83.81 85 ASP A CA 1
ATOM 629 C C . ASP A 1 85 ? 9.334 -18.643 -22.712 1.00 83.81 85 ASP A C 1
ATOM 631 O O . ASP A 1 85 ? 9.948 -18.414 -21.678 1.00 83.81 85 ASP A O 1
ATOM 635 N N . ALA A 1 86 ? 9.759 -19.548 -23.600 1.00 88.81 86 ALA A N 1
ATOM 636 C CA . ALA A 1 86 ? 10.999 -20.314 -23.442 1.00 88.81 86 ALA A CA 1
ATOM 637 C C . ALA A 1 86 ? 12.269 -19.437 -23.439 1.00 88.81 86 ALA A C 1
ATOM 639 O O . ALA A 1 86 ? 13.313 -19.886 -22.971 1.00 88.81 86 ALA A O 1
ATOM 640 N N . ASP A 1 87 ? 12.168 -18.203 -23.940 1.00 81.50 87 ASP A N 1
ATOM 641 C CA . ASP A 1 87 ? 13.248 -17.217 -24.011 1.00 81.50 87 ASP A CA 1
ATOM 642 C C . ASP A 1 87 ? 13.103 -16.112 -22.941 1.00 81.50 87 ASP A C 1
ATOM 644 O O . ASP A 1 87 ? 13.881 -15.151 -22.914 1.00 81.50 87 ASP A O 1
ATOM 648 N N . LEU A 1 88 ? 12.100 -16.224 -22.060 1.00 81.19 88 LEU A N 1
ATOM 649 C CA . LEU A 1 88 ? 11.948 -15.405 -20.859 1.00 81.19 88 LEU A CA 1
ATOM 650 C C . LEU A 1 88 ? 12.654 -16.153 -19.717 1.00 81.19 88 LEU A C 1
ATOM 652 O O . LEU A 1 88 ? 12.199 -17.214 -19.301 1.00 81.19 88 LEU A O 1
ATOM 656 N N . GLY A 1 89 ? 13.819 -15.645 -19.303 1.00 72.25 89 GLY A N 1
ATOM 657 C CA . GLY A 1 89 ? 14.736 -16.323 -18.370 1.00 72.25 89 GLY A CA 1
ATOM 658 C C . GLY A 1 89 ? 14.199 -16.596 -16.969 1.00 72.25 89 GLY A C 1
ATOM 659 O O . GLY A 1 89 ? 13.174 -15.997 -16.574 1.00 72.25 89 GLY A O 1
#

Radius of gyration: 17.45 Å; chains: 1; bounding box: 34×44×43 Å

pLDDT: mean 79.29, std 15.36, range [40.84, 95.06]

Sequence (89 aa):
MSADARKAGIGGLALRWAGASLSDGGTLAYIAARSYGPVSREIGIVAHGPDSRRLTTRLVDLLQDWNHIRPARPIITAHHAGTPDADLG